Protein AF-A0A2I0CYZ3-F1 (afdb_monomer)

pLDDT: mean 78.9, std 20.39, range [32.44, 97.75]

Foldseek 3Di:
DPDPDLVVLQLVLVLVLVVLLQVQQVVVVHGLLVCLVVVNDPLVSLVVSLVVSCVVPVVNSVSNCVVQVDSVSVVVLSSQPAVRPVVSHPDDRDPPPPPVPDDPVVPDVVPPDDDDDDD

Sequence (119 aa):
MAEADPEALADVAYGIFEHLLNRGLQEKGKYLYALVESGTDFTEDLGEIFSKFQEEYPQLAEAMLARFSDVGTIFRMLCEGEGVIPTKTTQMYWIVLDAPGSAPEAIEDENAGKWLIFQ

Secondary structure (DSSP, 8-state):
-PPPPHHHHHHHHHHHHHHHHHHHHHHTT--HHHHHHTT---HHHHHHHHHHHHHH-HHHHHH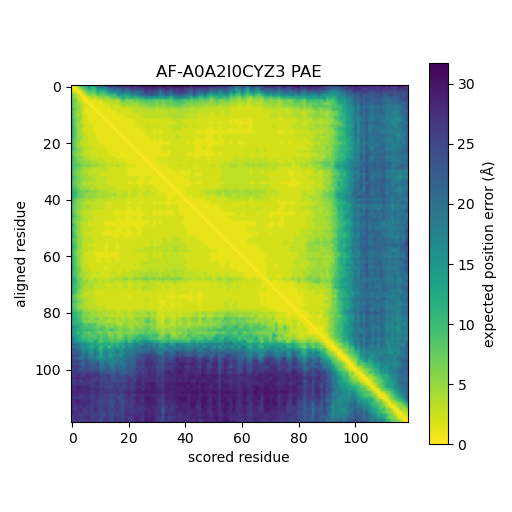HHHHHSSHHHHHHHHHHTTTTSTTT-----------TT--GGG--TT---------

Solvent-accessible surface area (backbone atoms only — not comparable to full-atom values): 7340 Å² total; per-residue (Å²): 130,85,78,73,56,65,66,63,47,20,50,53,28,47,53,53,47,51,52,50,45,49,49,60,32,45,79,70,79,38,50,67,58,60,32,42,76,69,69,52,90,51,64,68,61,52,52,54,49,49,52,50,44,36,73,78,36,48,72,36,42,51,33,34,35,72,74,51,69,42,71,67,49,53,52,51,43,40,60,70,17,35,87,63,36,81,95,50,39,86,71,88,71,85,76,80,75,81,60,94,82,67,61,83,83,73,71,46,88,88,66,78,63,89,78,89,84,88,133

Radius of gyration: 15.65 Å; Cα contacts (8 Å, |Δi|>4): 80; chains: 1; bounding box: 38×37×36 Å

Structure (mmCIF, N/CA/C/O backbone):
data_AF-A0A2I0CYZ3-F1
#
_entry.id   AF-A0A2I0CYZ3-F1
#
loop_
_atom_site.group_PDB
_atom_site.id
_atom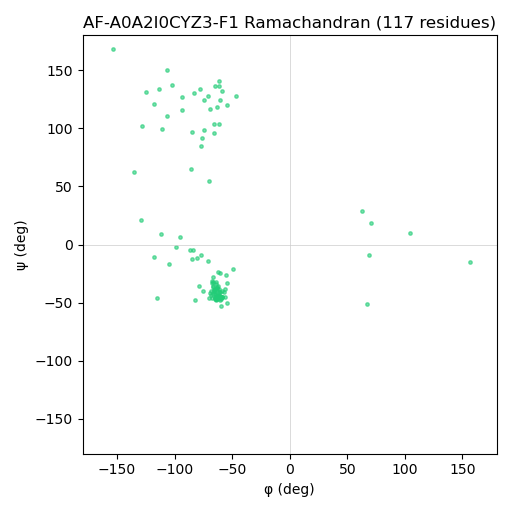_site.type_symbol
_atom_site.label_atom_id
_atom_site.label_alt_id
_atom_site.label_comp_id
_atom_site.label_asym_id
_atom_site.label_entity_id
_atom_site.label_seq_id
_atom_site.pdbx_PDB_ins_code
_atom_site.Cartn_x
_atom_site.Cartn_y
_atom_site.Cartn_z
_atom_site.occupancy
_atom_site.B_iso_or_equiv
_atom_site.auth_seq_id
_atom_site.auth_comp_id
_atom_site.auth_asym_id
_atom_site.auth_atom_id
_atom_site.pdbx_PDB_model_num
ATOM 1 N N . MET A 1 1 ? 24.549 -7.312 -18.491 1.00 43.06 1 MET A N 1
ATOM 2 C CA . MET A 1 1 ? 23.662 -6.994 -17.356 1.00 43.06 1 MET A CA 1
ATOM 3 C C . MET A 1 1 ? 22.469 -7.908 -17.508 1.00 43.06 1 MET A C 1
ATOM 5 O O . MET A 1 1 ? 21.864 -7.858 -18.568 1.00 43.06 1 MET A O 1
ATOM 9 N N . ALA A 1 2 ? 22.227 -8.813 -16.561 1.00 51.56 2 ALA A N 1
ATOM 10 C CA . ALA A 1 2 ? 20.976 -9.562 -16.564 1.00 51.56 2 ALA A CA 1
ATOM 11 C C . ALA A 1 2 ? 19.876 -8.554 -16.223 1.00 51.56 2 ALA A C 1
ATOM 13 O O . ALA A 1 2 ? 19.949 -7.906 -15.180 1.00 51.56 2 ALA A O 1
ATOM 14 N N . GLU A 1 3 ? 18.962 -8.330 -17.159 1.00 64.12 3 GLU A N 1
ATOM 15 C CA . GLU A 1 3 ? 17.758 -7.542 -16.921 1.00 64.12 3 GLU A CA 1
ATOM 16 C C . GLU A 1 3 ? 16.983 -8.266 -15.815 1.00 64.12 3 GLU A C 1
ATOM 18 O O . GLU A 1 3 ? 16.784 -9.480 -15.902 1.00 64.12 3 GLU A O 1
ATOM 23 N N . ALA A 1 4 ? 16.672 -7.567 -14.722 1.00 65.50 4 ALA A N 1
ATOM 24 C CA . ALA A 1 4 ? 15.867 -8.158 -13.663 1.00 65.50 4 ALA A CA 1
ATOM 25 C C . ALA A 1 4 ? 14.502 -8.524 -14.255 1.00 65.50 4 ALA A C 1
ATOM 27 O O . ALA A 1 4 ? 13.944 -7.738 -15.021 1.00 65.50 4 ALA A O 1
ATOM 28 N N . ASP A 1 5 ? 13.992 -9.708 -13.918 1.00 80.44 5 ASP A N 1
ATOM 29 C CA . ASP A 1 5 ? 12.646 -10.113 -14.312 1.00 80.44 5 ASP A CA 1
ATOM 30 C C . ASP A 1 5 ? 11.647 -9.038 -13.837 1.00 80.44 5 ASP A C 1
ATOM 32 O O . ASP A 1 5 ? 11.601 -8.759 -12.633 1.00 80.44 5 ASP A O 1
ATOM 36 N N . PRO A 1 6 ? 10.892 -8.396 -14.749 1.00 77.81 6 PRO A N 1
ATOM 37 C CA . PRO A 1 6 ? 9.945 -7.346 -14.395 1.00 77.81 6 PRO A CA 1
ATOM 38 C C . PRO A 1 6 ? 8.931 -7.771 -13.329 1.00 77.81 6 PRO A C 1
ATOM 40 O O . PRO A 1 6 ? 8.541 -6.944 -12.504 1.00 77.81 6 PRO A O 1
ATOM 43 N N . GLU A 1 7 ? 8.529 -9.048 -13.305 1.00 78.38 7 GLU A N 1
ATOM 44 C CA . GLU A 1 7 ? 7.617 -9.562 -12.277 1.00 78.38 7 GLU A CA 1
ATOM 45 C C . GLU A 1 7 ? 8.301 -9.636 -10.909 1.00 78.38 7 GLU A C 1
ATOM 47 O O . GLU A 1 7 ? 7.762 -9.124 -9.926 1.00 78.38 7 GLU A O 1
ATOM 52 N N . ALA A 1 8 ? 9.526 -10.167 -10.854 1.00 83.00 8 ALA A N 1
ATOM 53 C CA . ALA A 1 8 ? 10.309 -10.228 -9.621 1.00 83.00 8 ALA A CA 1
ATOM 54 C C . ALA A 1 8 ? 10.645 -8.827 -9.079 1.00 83.00 8 ALA A C 1
ATOM 56 O O . ALA A 1 8 ? 10.646 -8.605 -7.867 1.00 83.00 8 ALA A O 1
ATOM 57 N N . LEU A 1 9 ? 10.903 -7.860 -9.966 1.00 86.19 9 LEU A N 1
ATOM 58 C CA . LEU A 1 9 ? 11.136 -6.471 -9.577 1.00 86.19 9 LEU A CA 1
ATOM 59 C C . LEU A 1 9 ? 9.877 -5.838 -8.971 1.00 86.19 9 LEU A C 1
ATOM 61 O O . LEU A 1 9 ? 9.979 -5.131 -7.969 1.00 86.19 9 LEU A O 1
ATOM 65 N N . ALA A 1 10 ? 8.701 -6.110 -9.543 1.00 86.38 10 ALA A N 1
ATOM 66 C CA . ALA A 1 10 ? 7.428 -5.624 -9.020 1.00 86.38 10 ALA A CA 1
ATOM 67 C C . ALA A 1 10 ? 7.081 -6.242 -7.653 1.00 86.38 10 ALA A C 1
ATOM 69 O O . ALA A 1 10 ? 6.562 -5.535 -6.791 1.00 86.38 10 ALA A O 1
ATOM 70 N N . ASP A 1 11 ? 7.407 -7.519 -7.427 1.00 84.81 11 ASP A N 1
ATOM 71 C CA . ASP A 1 11 ? 7.205 -8.177 -6.130 1.00 84.81 11 ASP A CA 1
ATOM 72 C C . ASP A 1 11 ? 8.082 -7.552 -5.034 1.00 84.81 11 ASP A C 1
ATOM 74 O O . ASP A 1 11 ? 7.599 -7.225 -3.947 1.00 84.81 11 ASP A O 1
ATOM 78 N N . VAL A 1 12 ? 9.366 -7.318 -5.332 1.00 86.31 12 VAL A N 1
ATOM 79 C CA . VAL A 1 12 ? 10.287 -6.624 -4.415 1.00 86.31 12 VAL A CA 1
ATOM 80 C C . VAL A 1 12 ? 9.823 -5.190 -4.161 1.00 86.31 12 VAL A C 1
ATOM 82 O O . VAL A 1 12 ? 9.818 -4.734 -3.016 1.00 86.31 12 VAL A O 1
ATOM 85 N N . ALA A 1 13 ? 9.404 -4.482 -5.212 1.00 90.25 13 ALA A N 1
ATOM 86 C CA . ALA A 1 13 ? 8.901 -3.121 -5.105 1.00 90.25 13 ALA A CA 1
ATOM 87 C C . ALA A 1 13 ? 7.666 -3.039 -4.198 1.00 90.25 13 ALA A C 1
ATOM 89 O O . ALA A 1 13 ? 7.624 -2.181 -3.316 1.00 90.25 13 ALA A O 1
ATOM 90 N N . TYR A 1 14 ? 6.709 -3.960 -4.358 1.00 90.06 14 TYR A N 1
ATOM 91 C CA . TYR A 1 14 ? 5.522 -4.018 -3.509 1.00 90.06 14 TYR A CA 1
ATOM 92 C C . TYR A 1 14 ? 5.886 -4.279 -2.044 1.00 90.06 14 TYR A C 1
ATOM 94 O O . TYR A 1 14 ? 5.397 -3.567 -1.172 1.00 90.06 14 TYR A O 1
ATOM 102 N N . GLY A 1 15 ? 6.787 -5.226 -1.760 1.00 87.31 15 GLY A N 1
ATOM 103 C CA . GLY A 1 15 ? 7.222 -5.506 -0.387 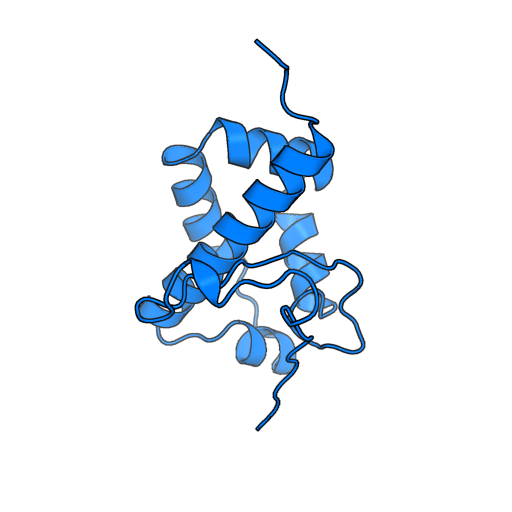1.00 87.31 15 GLY A CA 1
ATOM 104 C C . GLY A 1 15 ? 7.895 -4.305 0.294 1.00 87.31 15 GLY A C 1
ATOM 105 O O . GLY A 1 15 ? 7.614 -4.004 1.457 1.00 87.31 15 GLY A O 1
ATOM 106 N N . ILE A 1 16 ? 8.743 -3.568 -0.433 1.00 89.56 16 ILE A N 1
ATOM 107 C CA . ILE A 1 16 ? 9.361 -2.328 0.072 1.00 89.56 16 ILE A CA 1
ATOM 108 C C . ILE A 1 16 ? 8.292 -1.260 0.318 1.00 89.56 16 ILE A C 1
ATOM 110 O O . ILE A 1 16 ? 8.277 -0.627 1.377 1.00 89.56 16 ILE A O 1
ATOM 114 N N . PHE A 1 17 ? 7.383 -1.068 -0.637 1.00 93.81 17 PHE A N 1
ATOM 115 C CA . PHE A 1 17 ? 6.300 -0.104 -0.508 1.00 93.81 17 PHE A CA 1
ATOM 116 C C . PHE A 1 17 ? 5.383 -0.420 0.680 1.00 93.81 17 PHE A C 1
ATOM 118 O O . PHE A 1 17 ? 5.058 0.478 1.450 1.00 93.81 17 PHE A O 1
ATOM 125 N N . GLU A 1 18 ? 5.003 -1.681 0.882 1.00 90.94 18 GLU A N 1
ATOM 126 C CA . GLU A 1 18 ? 4.159 -2.109 1.999 1.00 90.94 18 GLU A CA 1
ATOM 127 C C . GLU A 1 18 ? 4.822 -1.824 3.355 1.00 90.94 18 GLU A C 1
ATOM 129 O O . GLU A 1 18 ? 4.161 -1.375 4.301 1.00 90.94 18 GLU A O 1
ATOM 134 N N . HIS A 1 19 ? 6.141 -2.015 3.451 1.00 89.06 19 HIS A N 1
ATOM 135 C CA . HIS A 1 19 ? 6.902 -1.636 4.637 1.00 89.06 19 HIS A CA 1
ATOM 136 C C . HIS A 1 19 ? 6.843 -0.120 4.893 1.00 89.06 19 HIS A C 1
ATOM 138 O O . HIS A 1 19 ? 6.553 0.311 6.014 1.00 89.06 19 HIS A O 1
ATOM 144 N N . LEU A 1 20 ? 7.062 0.697 3.856 1.00 93.06 20 LEU A N 1
ATOM 145 C CA . LEU A 1 20 ? 6.980 2.160 3.946 1.00 93.06 20 LEU A CA 1
ATOM 146 C C . LEU A 1 20 ? 5.563 2.644 4.270 1.00 93.06 20 LEU A C 1
ATOM 148 O O . LEU A 1 20 ? 5.406 3.566 5.067 1.00 93.06 20 LEU A O 1
ATOM 152 N N . LEU A 1 21 ? 4.535 2.002 3.715 1.00 94.88 21 LEU A N 1
ATOM 153 C CA . LEU A 1 21 ? 3.131 2.276 4.006 1.00 94.88 21 LEU A CA 1
ATOM 154 C C . LEU A 1 21 ? 2.826 2.057 5.485 1.00 94.88 21 LEU A C 1
ATOM 156 O O . LEU A 1 21 ? 2.319 2.957 6.154 1.00 94.88 21 LEU A O 1
ATOM 160 N N . ASN A 1 22 ? 3.177 0.885 6.015 1.00 90.69 22 ASN A N 1
ATOM 161 C CA . ASN A 1 22 ? 2.957 0.577 7.424 1.00 90.69 22 ASN A CA 1
ATOM 162 C C . ASN A 1 22 ? 3.699 1.555 8.336 1.00 90.69 22 ASN A C 1
ATOM 164 O O . ASN A 1 22 ? 3.111 2.078 9.282 1.00 90.69 22 ASN A O 1
ATOM 168 N N . ARG A 1 23 ? 4.964 1.855 8.030 1.00 92.44 23 ARG A N 1
ATOM 169 C CA . ARG A 1 23 ? 5.752 2.814 8.805 1.00 92.44 23 ARG A CA 1
ATOM 170 C C . ARG A 1 23 ? 5.170 4.230 8.739 1.00 92.44 23 ARG A C 1
ATOM 172 O O . ARG A 1 23 ? 4.993 4.858 9.779 1.00 92.44 23 ARG A O 1
ATOM 179 N N . GLY A 1 24 ? 4.828 4.717 7.548 1.00 94.88 24 GLY A N 1
ATOM 180 C CA . GLY A 1 24 ? 4.270 6.056 7.351 1.00 94.88 24 GLY A CA 1
ATOM 181 C C . GLY A 1 24 ? 2.904 6.239 8.018 1.00 94.88 24 GLY A C 1
ATOM 182 O O . GLY A 1 24 ? 2.614 7.307 8.555 1.00 94.88 24 GLY A O 1
ATOM 183 N N . LEU A 1 25 ? 2.077 5.189 8.057 1.00 93.75 25 LEU A N 1
ATOM 184 C CA . LEU A 1 25 ? 0.829 5.188 8.825 1.00 93.75 25 LEU A CA 1
ATOM 185 C C . LEU A 1 25 ? 1.096 5.208 10.337 1.00 93.75 25 LEU A C 1
ATOM 187 O O . LEU A 1 25 ? 0.471 5.995 11.051 1.00 93.75 25 LEU A O 1
ATOM 191 N N . GLN A 1 26 ? 2.049 4.408 10.824 1.00 94.00 26 GLN A N 1
ATOM 192 C CA . GLN A 1 26 ? 2.406 4.357 12.247 1.00 94.00 26 GLN A CA 1
ATOM 193 C C . GLN A 1 26 ? 2.958 5.691 12.761 1.00 94.00 26 GLN A C 1
ATOM 195 O O . GLN A 1 26 ? 2.600 6.113 13.860 1.00 94.00 26 GLN A O 1
ATOM 200 N N . GLU A 1 27 ? 3.756 6.400 11.960 1.00 93.94 27 GLU A N 1
ATOM 201 C CA . GLU A 1 27 ? 4.239 7.754 12.279 1.00 93.94 27 GLU A CA 1
ATOM 202 C C . GLU A 1 27 ? 3.082 8.759 12.460 1.00 93.94 27 GLU A C 1
ATOM 204 O O . GLU A 1 27 ? 3.210 9.736 13.198 1.00 93.94 27 GLU A O 1
ATOM 209 N N . LYS A 1 28 ? 1.918 8.480 11.857 1.00 94.62 28 LYS A N 1
ATOM 210 C CA . LYS A 1 28 ? 0.663 9.234 12.012 1.00 94.62 28 LYS A CA 1
ATOM 211 C C . LYS A 1 28 ? -0.285 8.638 13.065 1.00 94.62 28 LYS A C 1
ATOM 213 O O . LYS A 1 28 ? -1.423 9.089 13.186 1.00 94.62 28 LYS A O 1
ATOM 218 N N . GLY A 1 29 ? 0.148 7.620 13.812 1.00 94.06 29 GLY A N 1
ATOM 219 C CA . GLY A 1 29 ? -0.663 6.918 14.812 1.00 94.06 29 GLY A CA 1
ATOM 220 C C . GLY A 1 29 ? -1.771 6.035 14.226 1.00 94.06 29 GLY A C 1
ATOM 221 O O . GLY A 1 29 ? -2.724 5.705 14.930 1.00 94.06 29 GLY A O 1
ATOM 222 N N . LYS A 1 30 ? -1.672 5.673 12.943 1.00 94.12 30 LYS A N 1
ATOM 223 C CA . LYS A 1 30 ? -2.626 4.826 12.220 1.00 94.12 30 LYS A CA 1
ATOM 224 C C . LYS A 1 30 ? -2.022 3.440 11.986 1.00 94.12 30 LYS A C 1
ATOM 226 O O . LYS A 1 30 ? -0.815 3.298 11.820 1.00 94.12 30 LYS A O 1
ATOM 231 N N . TYR A 1 31 ? -2.869 2.418 11.916 1.00 91.62 31 TYR A N 1
ATOM 232 C CA . TYR A 1 31 ? -2.458 1.053 11.584 1.00 91.62 31 TYR A CA 1
ATOM 233 C C . TYR A 1 31 ? -3.276 0.553 10.400 1.00 91.62 31 TYR A C 1
ATOM 235 O O . TYR A 1 31 ? -4.501 0.666 10.422 1.00 91.62 31 TYR A O 1
ATOM 243 N N . LEU A 1 32 ? -2.610 -0.009 9.388 1.00 90.75 32 LEU A N 1
ATOM 244 C CA . LEU A 1 32 ? -3.260 -0.446 8.150 1.00 90.75 32 LEU A CA 1
ATOM 245 C C . LEU A 1 32 ? -4.392 -1.449 8.413 1.00 90.75 32 LEU A C 1
ATOM 247 O O . LEU A 1 32 ? -5.493 -1.264 7.902 1.00 90.75 32 LEU A O 1
ATOM 251 N N . TYR A 1 33 ? -4.161 -2.449 9.274 1.00 88.75 33 TYR A N 1
ATOM 252 C CA . TYR A 1 33 ? -5.192 -3.434 9.620 1.00 88.75 33 TYR A CA 1
ATOM 253 C C . TYR A 1 33 ? -6.437 -2.781 10.230 1.00 88.75 33 TYR A C 1
ATOM 255 O O . TYR A 1 33 ? -7.549 -3.065 9.798 1.00 88.75 33 TYR A O 1
ATOM 263 N N . ALA A 1 34 ? -6.252 -1.845 11.165 1.00 90.31 34 ALA A N 1
ATOM 264 C CA . ALA A 1 34 ? -7.355 -1.180 11.844 1.00 90.31 34 ALA A CA 1
ATOM 265 C C . ALA A 1 34 ? -8.169 -0.319 10.870 1.00 90.31 34 ALA A C 1
ATOM 267 O O . ALA A 1 34 ? -9.393 -0.302 10.950 1.00 90.31 34 ALA A O 1
ATOM 268 N N . LEU A 1 35 ? -7.496 0.361 9.933 1.00 94.06 35 LEU A N 1
ATOM 269 C CA . LEU A 1 35 ? -8.144 1.158 8.890 1.00 94.06 35 LEU A CA 1
ATOM 270 C C . LEU A 1 35 ? -8.991 0.286 7.954 1.00 94.06 35 LEU A C 1
ATOM 272 O O . LEU A 1 35 ? -10.125 0.648 7.644 1.00 94.06 35 LEU A O 1
ATOM 276 N N . VAL A 1 36 ? -8.460 -0.867 7.537 1.00 92.81 36 VAL A N 1
ATOM 277 C CA . VAL A 1 36 ? -9.169 -1.819 6.669 1.00 92.81 36 VAL A CA 1
ATOM 278 C C . VAL A 1 36 ? -10.357 -2.450 7.397 1.00 92.81 36 VAL A C 1
ATOM 280 O O . VAL A 1 36 ? -11.458 -2.475 6.853 1.00 92.81 36 VAL A O 1
ATOM 283 N N . GLU A 1 37 ? -10.177 -2.907 8.638 1.00 90.69 37 GLU A N 1
ATOM 284 C CA . GLU A 1 37 ? -11.249 -3.519 9.432 1.00 90.69 37 GLU A CA 1
ATOM 285 C C . GLU A 1 37 ? -12.391 -2.547 9.741 1.00 90.69 37 GLU A C 1
ATOM 287 O O . GLU A 1 37 ? -13.559 -2.938 9.720 1.00 90.69 37 GLU A O 1
ATOM 292 N N . SER A 1 38 ? -12.078 -1.274 10.000 1.00 92.88 38 SER A N 1
ATOM 293 C CA . SER A 1 38 ? -13.090 -0.251 10.264 1.00 92.88 38 SER A CA 1
ATOM 294 C C . SER A 1 38 ? -13.688 0.367 8.996 1.00 92.88 38 SER A C 1
ATOM 296 O O . SER A 1 38 ? -14.589 1.198 9.106 1.00 92.88 38 SER A O 1
ATOM 298 N N . GLY A 1 39 ? -13.188 0.009 7.806 1.00 93.12 39 GLY A N 1
ATOM 299 C CA . GLY A 1 39 ? -13.592 0.617 6.536 1.00 93.12 39 GLY A CA 1
ATOM 300 C C . GLY A 1 39 ? -13.275 2.114 6.446 1.00 93.12 39 GLY A C 1
ATOM 301 O O . GLY A 1 39 ? -14.004 2.860 5.794 1.00 93.12 39 GLY A O 1
ATOM 302 N N . THR A 1 40 ? -12.229 2.571 7.139 1.00 95.06 40 THR A N 1
ATOM 303 C CA . THR A 1 40 ? -11.812 3.978 7.140 1.00 95.06 40 THR A CA 1
ATOM 304 C C . THR A 1 40 ? -11.046 4.292 5.864 1.00 95.06 40 THR A C 1
ATOM 306 O O . THR A 1 40 ? -10.135 3.560 5.491 1.00 95.06 40 THR A O 1
ATOM 309 N N . ASP A 1 41 ? -11.379 5.408 5.220 1.00 95.69 41 ASP A N 1
ATOM 310 C CA . ASP A 1 41 ? -10.636 5.893 4.059 1.00 95.69 41 ASP A CA 1
ATOM 311 C C . ASP A 1 41 ? -9.252 6.424 4.474 1.00 95.69 41 ASP A C 1
ATOM 313 O O . ASP A 1 41 ? -9.130 7.263 5.369 1.00 95.69 41 ASP A O 1
ATOM 317 N N . PHE A 1 42 ? -8.212 5.924 3.811 1.00 96.31 42 PHE A N 1
ATOM 318 C CA . PHE A 1 42 ? -6.817 6.339 3.975 1.00 96.31 42 PHE A CA 1
ATOM 319 C C . PHE A 1 42 ? -6.150 6.657 2.628 1.00 96.31 42 PHE A C 1
ATOM 321 O O . PHE A 1 42 ? -4.924 6.655 2.522 1.00 96.31 42 PHE A O 1
ATOM 328 N N . THR A 1 43 ? -6.945 6.949 1.592 1.00 96.75 43 THR A N 1
ATOM 329 C CA . THR A 1 43 ? -6.457 7.249 0.236 1.00 96.75 43 THR A CA 1
A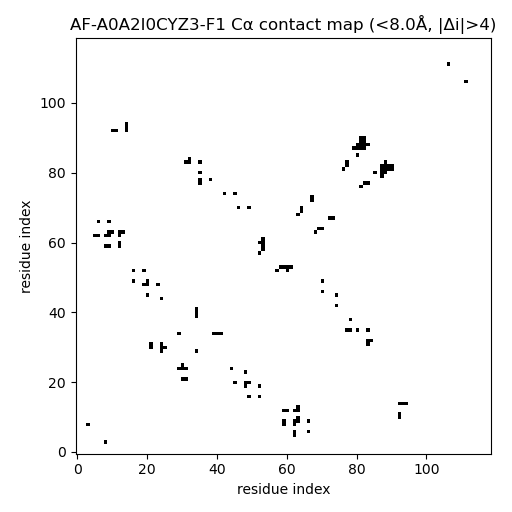TOM 330 C C . THR A 1 43 ? -5.459 8.411 0.225 1.00 96.75 43 THR A C 1
ATOM 332 O O . THR A 1 43 ? -4.462 8.359 -0.492 1.00 96.75 43 THR A O 1
ATOM 335 N N . GLU A 1 44 ? -5.683 9.442 1.048 1.00 97.00 44 GLU A N 1
ATOM 336 C CA . GLU A 1 44 ? -4.762 10.579 1.175 1.00 97.00 44 GLU A CA 1
ATOM 337 C C . GLU A 1 44 ? -3.400 10.150 1.742 1.00 97.00 44 GLU A C 1
ATOM 339 O O . GLU A 1 44 ? -2.362 10.488 1.174 1.00 97.00 44 GLU A O 1
ATOM 344 N N . ASP A 1 45 ? -3.389 9.348 2.813 1.00 97.25 45 ASP A N 1
ATOM 345 C CA . ASP A 1 45 ? -2.143 8.846 3.400 1.00 97.25 45 ASP A CA 1
ATOM 346 C C . ASP A 1 45 ? -1.402 7.918 2.432 1.00 97.25 45 ASP A C 1
ATOM 348 O O . ASP A 1 45 ? -0.184 8.029 2.288 1.00 97.25 45 ASP A O 1
ATOM 352 N N . LEU A 1 46 ? -2.135 7.031 1.750 1.00 97.12 46 LEU A N 1
ATOM 353 C CA . LEU A 1 46 ? -1.584 6.134 0.738 1.00 97.12 46 LEU A CA 1
ATOM 354 C C . LEU A 1 46 ? -0.940 6.927 -0.404 1.00 97.12 46 LEU A C 1
ATOM 356 O O . LEU A 1 46 ? 0.180 6.623 -0.802 1.00 97.12 46 LEU A O 1
ATOM 360 N N . GLY A 1 47 ? -1.628 7.954 -0.910 1.00 97.25 47 GLY A N 1
ATOM 361 C CA . GLY A 1 47 ? -1.134 8.805 -1.990 1.00 97.25 47 GLY A CA 1
ATOM 362 C C . GLY A 1 47 ? 0.106 9.607 -1.595 1.00 97.25 47 GLY A C 1
ATOM 363 O O . GLY A 1 47 ? 1.046 9.705 -2.385 1.00 97.25 47 GLY A O 1
ATOM 364 N N . GLU A 1 48 ? 0.156 10.126 -0.365 1.00 97.75 48 GLU A N 1
ATOM 365 C CA . GLU A 1 48 ? 1.337 10.824 0.157 1.00 97.75 48 GLU A CA 1
ATOM 366 C C . GLU A 1 48 ? 2.543 9.879 0.258 1.00 97.75 48 GLU A C 1
ATOM 368 O O . GLU A 1 48 ? 3.641 10.214 -0.189 1.00 97.75 48 GLU A O 1
ATOM 373 N N . ILE A 1 49 ? 2.344 8.685 0.821 1.00 97.56 49 ILE A N 1
ATOM 374 C CA . ILE A 1 49 ? 3.423 7.707 1.000 1.00 97.56 49 ILE A CA 1
ATOM 375 C C . ILE A 1 49 ? 3.888 7.161 -0.353 1.00 97.56 49 ILE A C 1
ATOM 377 O O . ILE A 1 49 ? 5.090 7.029 -0.574 1.00 97.56 49 ILE A O 1
ATOM 381 N N . PHE A 1 50 ? 2.968 6.904 -1.287 1.00 97.25 50 PHE A N 1
ATOM 382 C CA . PHE A 1 50 ? 3.328 6.464 -2.634 1.00 97.25 50 PHE A CA 1
ATOM 383 C C . PHE A 1 50 ? 4.091 7.544 -3.407 1.00 97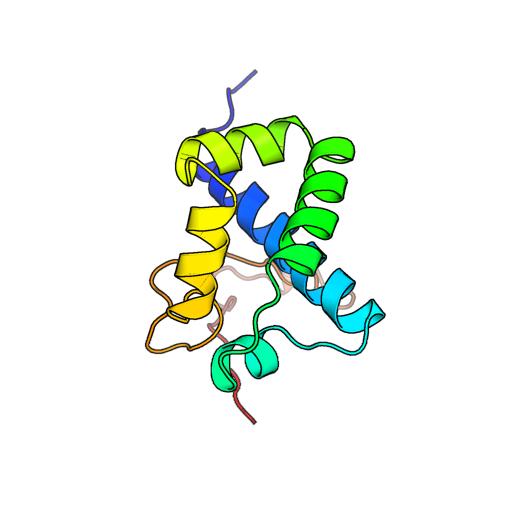.25 50 PHE A C 1
ATOM 385 O O . PHE A 1 50 ? 5.070 7.231 -4.076 1.00 97.25 50 PHE A O 1
ATOM 392 N N . SER A 1 51 ? 3.710 8.818 -3.271 1.00 97.31 51 SER A N 1
ATOM 393 C CA . SER A 1 51 ? 4.457 9.929 -3.879 1.00 97.31 51 SER A CA 1
ATOM 394 C C . SER A 1 51 ? 5.906 9.968 -3.382 1.00 97.31 51 SER A C 1
ATOM 396 O O . SER A 1 51 ? 6.830 10.051 -4.186 1.00 97.31 51 SER A O 1
ATOM 398 N N . LYS A 1 52 ? 6.119 9.809 -2.068 1.00 96.69 52 LYS A N 1
ATOM 399 C CA . LYS A 1 52 ? 7.467 9.711 -1.482 1.00 96.69 52 LYS A CA 1
ATOM 400 C C . LYS A 1 52 ? 8.232 8.492 -2.001 1.00 96.69 52 LYS A C 1
ATOM 402 O O . LYS A 1 52 ? 9.386 8.612 -2.394 1.00 96.69 52 LYS A O 1
ATOM 407 N N . PHE A 1 53 ? 7.577 7.333 -2.069 1.00 96.44 53 PHE A N 1
ATOM 408 C CA . PHE A 1 53 ? 8.170 6.120 -2.633 1.00 96.44 53 PHE A CA 1
ATOM 409 C C . PHE A 1 53 ? 8.597 6.309 -4.095 1.00 96.44 53 PHE A C 1
ATOM 411 O O . PHE A 1 53 ? 9.671 5.861 -4.484 1.00 96.44 53 PHE A O 1
ATOM 418 N N . GLN A 1 54 ? 7.796 7.012 -4.896 1.00 96.81 54 GLN A N 1
ATOM 419 C CA . GLN A 1 54 ? 8.119 7.321 -6.286 1.00 96.81 54 GLN A CA 1
ATOM 420 C C . GLN A 1 54 ? 9.319 8.270 -6.419 1.00 96.81 54 GLN A C 1
ATOM 422 O O . GLN A 1 54 ? 10.117 8.111 -7.343 1.00 96.81 54 GLN A O 1
ATOM 427 N N . GLU A 1 55 ? 9.471 9.232 -5.508 1.00 96.62 55 GLU A N 1
ATOM 428 C CA . GLU A 1 55 ? 10.635 10.125 -5.465 1.00 96.62 55 GLU A CA 1
ATOM 429 C C . GLU A 1 55 ? 11.919 9.386 -5.057 1.00 96.62 55 GLU A C 1
ATOM 431 O O . GLU A 1 55 ? 12.975 9.601 -5.655 1.00 96.62 55 GLU A O 1
ATOM 436 N N . GLU A 1 56 ? 11.835 8.499 -4.064 1.00 95.56 56 GLU A N 1
ATOM 437 C CA . GLU A 1 56 ? 12.986 7.762 -3.527 1.00 95.56 56 GLU A CA 1
ATOM 438 C C . GLU A 1 56 ? 13.400 6.572 -4.411 1.00 95.56 56 GLU A C 1
ATOM 440 O O . GLU A 1 56 ? 14.591 6.286 -4.562 1.00 95.56 56 GLU A O 1
ATOM 445 N N . TYR A 1 57 ? 12.427 5.894 -5.026 1.00 94.69 57 TYR A N 1
ATOM 446 C CA . TYR A 1 57 ? 12.611 4.647 -5.771 1.00 94.69 57 TYR A CA 1
ATOM 447 C C . TYR A 1 57 ? 11.852 4.647 -7.114 1.00 94.69 57 TYR A C 1
ATOM 449 O O . TYR A 1 57 ? 10.993 3.790 -7.344 1.00 94.69 57 TYR A O 1
ATOM 457 N N . PRO A 1 58 ? 12.181 5.548 -8.060 1.00 94.50 58 PRO A N 1
ATOM 458 C CA . PRO A 1 58 ? 11.399 5.737 -9.286 1.00 94.50 58 PRO A CA 1
ATOM 459 C C . PRO A 1 58 ? 11.247 4.461 -10.127 1.00 94.50 58 PRO A C 1
ATOM 461 O O . PRO A 1 58 ? 10.152 4.160 -10.588 1.00 94.50 58 PRO A O 1
ATOM 464 N N . GLN A 1 59 ? 12.305 3.653 -10.263 1.00 91.88 59 GLN A N 1
ATOM 465 C CA . GLN A 1 59 ? 12.258 2.397 -11.032 1.00 91.88 59 GLN A CA 1
ATOM 466 C C . GLN A 1 59 ? 11.361 1.331 -10.380 1.00 91.88 59 GLN A C 1
ATOM 468 O O . GLN A 1 59 ? 10.728 0.540 -11.075 1.00 91.88 59 GLN A O 1
ATOM 473 N N . LEU A 1 60 ? 11.289 1.309 -9.044 1.00 93.12 60 LEU A N 1
ATOM 474 C CA . LEU A 1 60 ? 10.421 0.383 -8.314 1.00 93.12 60 LEU A CA 1
ATOM 475 C C . LEU A 1 60 ? 8.960 0.831 -8.397 1.00 93.12 60 LEU A C 1
ATOM 477 O O . LEU A 1 60 ? 8.073 0.006 -8.606 1.00 93.12 60 LEU A O 1
ATOM 481 N N . ALA A 1 61 ? 8.713 2.138 -8.308 1.00 94.25 61 ALA A N 1
ATOM 482 C CA . ALA A 1 61 ? 7.388 2.706 -8.517 1.00 94.25 61 ALA A CA 1
ATOM 483 C C . ALA A 1 61 ? 6.878 2.453 -9.944 1.00 94.25 61 ALA A C 1
ATOM 485 O O . ALA A 1 61 ? 5.729 2.053 -10.114 1.00 94.25 61 ALA A O 1
ATOM 486 N N . GLU A 1 62 ? 7.730 2.601 -10.963 1.00 94.06 62 GLU A N 1
ATOM 487 C CA . GLU A 1 62 ? 7.396 2.247 -12.348 1.00 94.06 62 GLU A CA 1
ATOM 488 C C . GLU A 1 62 ? 7.043 0.761 -12.493 1.00 94.06 62 GLU A C 1
ATOM 490 O O . GLU A 1 62 ? 6.016 0.437 -13.089 1.00 94.06 62 GLU A O 1
ATOM 495 N N . ALA A 1 63 ? 7.834 -0.141 -11.900 1.00 92.25 63 ALA A N 1
ATOM 496 C CA . ALA A 1 63 ? 7.546 -1.576 -11.909 1.00 92.25 63 ALA A CA 1
ATOM 497 C C . ALA A 1 63 ? 6.206 -1.906 -11.225 1.00 92.25 63 ALA A C 1
ATOM 499 O O . ALA A 1 63 ? 5.420 -2.704 -11.740 1.00 92.25 63 ALA A O 1
ATOM 500 N N . MET A 1 64 ? 5.894 -1.250 -10.101 1.00 93.12 64 MET A N 1
ATOM 501 C CA . MET A 1 64 ? 4.595 -1.400 -9.440 1.00 93.12 64 MET A CA 1
ATOM 502 C C . MET A 1 64 ? 3.444 -0.885 -10.299 1.00 93.12 64 MET A C 1
ATOM 504 O O . MET A 1 64 ? 2.430 -1.567 -10.421 1.00 93.12 64 MET A O 1
ATOM 508 N N . LEU A 1 65 ? 3.578 0.292 -10.909 1.00 93.69 65 LEU A N 1
ATOM 509 C CA . LEU A 1 65 ? 2.527 0.855 -11.759 1.00 93.69 65 LEU A CA 1
ATOM 510 C C . LEU A 1 65 ? 2.325 0.031 -13.033 1.00 93.69 65 LEU A C 1
ATOM 512 O O . LEU A 1 65 ? 1.194 -0.102 -13.490 1.00 93.69 65 LEU A O 1
ATOM 516 N N . ALA A 1 66 ? 3.372 -0.596 -13.568 1.00 92.62 66 ALA A N 1
ATOM 517 C CA . ALA A 1 66 ? 3.235 -1.541 -14.672 1.00 92.62 66 ALA A CA 1
ATOM 518 C C . ALA A 1 66 ? 2.378 -2.765 -14.291 1.00 92.62 66 ALA A C 1
ATOM 520 O O . ALA A 1 66 ? 1.607 -3.248 -15.119 1.00 92.62 66 ALA A O 1
ATOM 521 N N . ARG A 1 67 ? 2.470 -3.241 -13.039 1.00 89.62 67 ARG A N 1
ATOM 522 C CA . ARG A 1 67 ? 1.690 -4.385 -12.532 1.00 89.62 67 ARG A CA 1
ATOM 523 C C . ARG A 1 67 ? 0.275 -4.007 -12.094 1.00 89.62 67 ARG A C 1
ATOM 525 O O . ARG A 1 67 ? -0.684 -4.687 -12.447 1.00 89.62 67 ARG A O 1
ATOM 532 N N . PHE A 1 68 ? 0.140 -2.946 -11.306 1.00 89.94 68 PHE A N 1
ATOM 533 C CA . PHE A 1 68 ? -1.115 -2.570 -10.647 1.00 89.94 68 PHE A CA 1
ATOM 534 C C . PHE A 1 68 ? -1.888 -1.479 -11.389 1.00 89.94 68 PHE A C 1
ATOM 536 O O . PHE A 1 68 ? -2.999 -1.152 -10.990 1.00 89.94 68 PHE A O 1
ATOM 543 N N . SER A 1 69 ? -1.349 -0.954 -12.493 1.00 91.25 69 SER A N 1
ATOM 544 C CA . SER A 1 69 ? -1.880 0.164 -13.291 1.00 91.25 69 SER A CA 1
ATOM 545 C C . SER A 1 69 ? -1.873 1.517 -12.571 1.00 91.25 69 SER A C 1
ATOM 547 O O . SER A 1 69 ? -1.362 2.495 -13.111 1.00 91.25 69 SER A O 1
ATOM 549 N N . ASP A 1 70 ? -2.418 1.590 -11.358 1.00 93.00 70 ASP A N 1
ATOM 550 C CA . ASP A 1 70 ? -2.499 2.812 -10.562 1.00 93.00 70 ASP A CA 1
ATOM 551 C C . ASP A 1 70 ? -2.550 2.535 -9.048 1.00 93.00 70 ASP A C 1
ATOM 553 O O . ASP A 1 70 ? -2.748 1.411 -8.581 1.00 93.00 70 ASP A O 1
ATOM 557 N N . VAL A 1 71 ? -2.385 3.602 -8.262 1.00 93.50 71 VAL A N 1
ATOM 558 C CA . VAL A 1 71 ? -2.447 3.558 -6.791 1.00 93.50 71 VAL A CA 1
ATOM 559 C C . VAL A 1 71 ? -3.855 3.210 -6.286 1.00 93.50 71 VAL A C 1
ATOM 561 O O . VAL A 1 71 ? -4.000 2.607 -5.223 1.00 93.50 71 VAL A O 1
ATOM 564 N N . GLY A 1 72 ? -4.905 3.534 -7.048 1.00 93.81 72 GLY A N 1
ATOM 565 C CA . GLY A 1 72 ? -6.290 3.212 -6.691 1.00 93.81 72 GLY A CA 1
ATOM 566 C C . GLY A 1 72 ? -6.567 1.706 -6.695 1.00 93.81 72 GLY A C 1
ATOM 567 O O . GLY A 1 72 ? -7.339 1.205 -5.877 1.00 93.81 72 GLY A O 1
ATOM 568 N N . THR A 1 73 ? -5.890 0.961 -7.564 1.00 94.00 73 THR A N 1
ATOM 569 C CA . THR A 1 73 ? -5.939 -0.501 -7.596 1.00 94.00 73 THR A CA 1
ATOM 570 C C . THR A 1 73 ? -5.299 -1.094 -6.348 1.00 94.00 73 THR A C 1
ATOM 572 O O . THR A 1 73 ? -5.898 -1.974 -5.731 1.00 94.00 73 THR A O 1
ATOM 575 N N . ILE A 1 74 ? -4.153 -0.557 -5.919 1.00 92.62 74 ILE A N 1
ATOM 576 C CA . ILE A 1 74 ? -3.494 -0.951 -4.665 1.00 92.62 74 ILE A CA 1
ATOM 577 C C . ILE A 1 74 ? -4.420 -0.675 -3.473 1.00 92.62 74 ILE A C 1
ATOM 579 O O . ILE A 1 74 ? -4.655 -1.566 -2.660 1.00 92.62 74 ILE A O 1
ATOM 583 N N . PHE A 1 75 ? -5.012 0.523 -3.400 1.00 94.94 75 PHE A N 1
ATOM 584 C CA . PHE A 1 75 ? -5.975 0.878 -2.352 1.00 94.94 75 PHE A CA 1
ATOM 585 C C . PHE A 1 75 ? -7.134 -0.120 -2.271 1.00 94.94 75 PHE A C 1
ATOM 587 O O . PHE A 1 75 ? -7.431 -0.653 -1.203 1.00 94.94 75 PHE A O 1
ATOM 594 N N . ARG A 1 76 ? -7.765 -0.417 -3.413 1.00 95.00 76 ARG A N 1
ATOM 595 C CA . ARG A 1 76 ? -8.890 -1.353 -3.479 1.00 95.00 76 ARG A CA 1
ATOM 596 C C . ARG A 1 76 ? -8.498 -2.748 -3.002 1.00 95.00 76 ARG A C 1
ATOM 598 O O . ARG A 1 76 ? -9.241 -3.332 -2.220 1.00 95.00 76 ARG A O 1
ATOM 605 N N . MET A 1 77 ? -7.343 -3.258 -3.428 1.00 93.12 77 MET A N 1
ATOM 606 C CA . MET A 1 77 ? -6.841 -4.561 -2.983 1.00 93.12 77 MET A CA 1
ATOM 607 C C . MET A 1 77 ? -6.656 -4.604 -1.460 1.00 93.12 77 MET A C 1
ATOM 609 O O . MET A 1 77 ? -7.116 -5.543 -0.810 1.00 93.12 77 MET A O 1
ATOM 613 N N . LEU A 1 78 ? -6.061 -3.560 -0.873 1.00 92.62 78 LEU A N 1
ATOM 614 C CA . LEU A 1 78 ? -5.894 -3.449 0.579 1.00 92.62 78 LEU A CA 1
ATOM 615 C C . LEU A 1 78 ? -7.246 -3.433 1.308 1.00 92.62 78 LEU A C 1
ATOM 617 O O . LEU A 1 78 ? -7.429 -4.161 2.281 1.00 92.62 78 LEU A O 1
ATOM 621 N N . CYS A 1 79 ? -8.223 -2.664 0.817 1.00 93.06 79 CYS A N 1
ATOM 622 C CA . CYS A 1 79 ? -9.580 -2.637 1.375 1.00 93.06 79 CYS A CA 1
ATOM 623 C C . CYS A 1 79 ? -10.312 -3.981 1.245 1.00 93.06 79 CYS A C 1
ATOM 625 O O . CYS A 1 79 ? -11.120 -4.338 2.103 1.00 93.06 79 CYS A O 1
ATOM 627 N N . GLU A 1 80 ? -10.035 -4.745 0.188 1.00 92.00 80 GLU A N 1
ATOM 628 C CA . GLU A 1 80 ? -10.552 -6.105 0.020 1.00 92.00 80 GLU A CA 1
ATOM 629 C C . GLU A 1 80 ? -9.898 -7.094 1.002 1.00 92.00 80 GLU A C 1
ATOM 631 O O . GLU A 1 80 ? -10.467 -8.156 1.256 1.00 92.00 80 GLU A O 1
ATOM 636 N N . GLY A 1 81 ? -8.795 -6.707 1.650 1.00 83.38 81 GLY A N 1
ATOM 637 C CA . GLY A 1 81 ? -8.092 -7.464 2.683 1.00 83.38 81 GLY A CA 1
ATOM 638 C C . GLY A 1 81 ? -6.797 -8.113 2.204 1.00 83.38 81 GLY A C 1
ATOM 639 O O . GLY A 1 81 ? -6.234 -8.914 2.948 1.00 83.38 81 GLY A O 1
ATOM 640 N N . GLU A 1 82 ? -6.324 -7.791 0.999 1.00 85.06 82 GLU A N 1
ATOM 641 C CA . GLU A 1 82 ? -5.034 -8.261 0.489 1.00 85.06 82 GLU 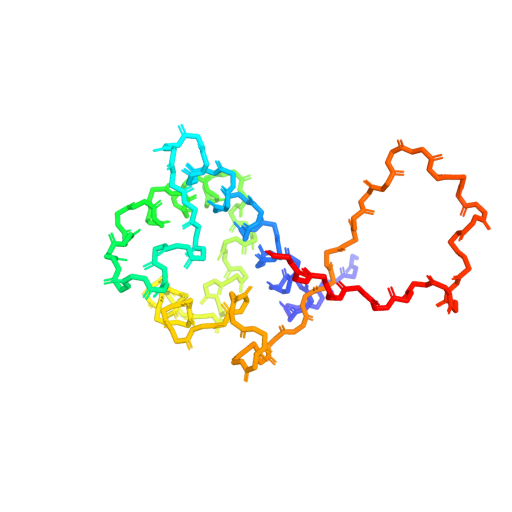A CA 1
ATOM 642 C C . GLU A 1 82 ? -3.895 -7.806 1.411 1.00 85.06 82 GLU A C 1
ATOM 644 O O . GLU A 1 82 ? -3.855 -6.645 1.814 1.00 85.06 82 GLU A O 1
ATOM 649 N N . GLY A 1 83 ? -2.992 -8.717 1.786 1.00 78.31 83 GLY A N 1
ATOM 650 C CA . GLY A 1 83 ? -1.876 -8.429 2.704 1.00 78.31 83 GLY A CA 1
ATOM 651 C C . GLY A 1 83 ? -2.275 -8.147 4.163 1.00 78.31 83 GLY A C 1
ATOM 652 O O . GLY A 1 83 ? -1.415 -8.124 5.037 1.00 78.31 83 GLY A O 1
ATOM 653 N N . VAL A 1 84 ? -3.572 -7.993 4.460 1.00 80.75 84 VAL A N 1
ATOM 654 C CA . VAL A 1 84 ? -4.077 -7.570 5.779 1.00 80.75 84 VAL A CA 1
ATOM 655 C C . VAL A 1 84 ? -4.897 -8.657 6.471 1.00 80.75 84 VAL A C 1
ATOM 657 O O . VAL A 1 84 ? -4.699 -8.923 7.654 1.00 80.75 84 VAL A O 1
ATOM 660 N N . ILE A 1 85 ? -5.820 -9.299 5.750 1.00 78.44 85 ILE A N 1
ATOM 661 C CA . ILE A 1 85 ? -6.690 -10.3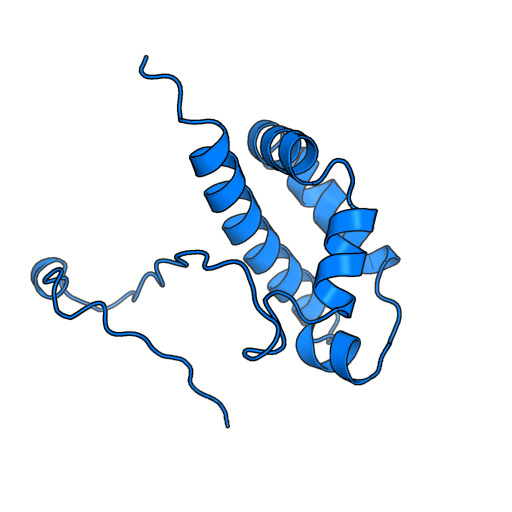58 6.270 1.00 78.44 85 ILE A CA 1
ATOM 662 C C . ILE A 1 85 ? -6.185 -11.685 5.702 1.00 78.44 85 ILE A C 1
ATOM 664 O O . ILE A 1 85 ? -6.394 -11.941 4.517 1.00 78.44 85 ILE A O 1
ATOM 668 N N . PRO A 1 86 ? -5.602 -12.593 6.506 1.00 73.69 86 PRO A N 1
ATOM 669 C CA . PRO A 1 86 ? -4.910 -13.756 5.941 1.00 73.69 86 PRO A CA 1
ATOM 670 C C . PRO A 1 86 ? -5.772 -14.721 5.127 1.00 73.69 86 PRO A C 1
ATOM 672 O O . PRO A 1 86 ? -5.253 -15.408 4.258 1.00 73.69 86 PRO A O 1
ATOM 675 N N . THR A 1 87 ? -7.091 -14.761 5.341 1.00 78.19 87 THR A N 1
ATOM 676 C CA . THR A 1 87 ? -8.005 -15.552 4.494 1.00 78.19 87 THR A CA 1
ATOM 677 C C . THR A 1 87 ? -8.312 -14.903 3.141 1.00 78.19 87 THR A C 1
ATOM 679 O O . THR A 1 87 ? -8.987 -15.519 2.320 1.00 78.19 87 THR A O 1
ATOM 682 N N . LYS A 1 88 ? -7.906 -13.648 2.937 1.00 78.62 88 LYS A N 1
ATOM 683 C CA . LYS A 1 88 ? -8.157 -12.844 1.735 1.00 78.62 88 LYS A CA 1
ATOM 684 C C . LYS A 1 88 ? -6.876 -12.435 1.006 1.00 78.62 88 LYS A C 1
ATOM 686 O O . LYS A 1 88 ? -6.971 -11.974 -0.121 1.00 78.62 88 LYS A O 1
ATOM 691 N N . THR A 1 89 ? -5.710 -12.636 1.617 1.00 75.69 89 THR A N 1
ATOM 692 C CA . THR A 1 89 ? -4.407 -12.478 0.970 1.00 75.69 89 THR A CA 1
ATOM 693 C C . THR A 1 89 ? -4.248 -13.491 -0.164 1.00 75.69 89 THR A C 1
ATOM 695 O O . THR A 1 89 ? -4.274 -14.703 0.063 1.00 75.69 89 THR A O 1
ATOM 698 N N . THR A 1 90 ? -4.083 -12.998 -1.387 1.00 71.31 90 THR A N 1
ATOM 699 C CA . THR A 1 90 ? -3.875 -13.795 -2.602 1.00 71.31 90 THR A CA 1
ATOM 700 C C . THR A 1 90 ? -2.426 -13.774 -3.080 1.00 71.31 90 THR A C 1
ATOM 702 O O . THR A 1 90 ? -2.031 -14.654 -3.847 1.00 71.31 90 THR A O 1
ATOM 705 N N . GLN A 1 91 ? -1.618 -12.820 -2.607 1.00 65.69 91 GLN A N 1
ATOM 706 C CA . GLN A 1 91 ? -0.221 -12.643 -2.993 1.00 65.69 91 GLN A CA 1
ATOM 707 C C . GLN A 1 91 ? 0.701 -12.925 -1.805 1.00 65.69 91 GLN A C 1
ATOM 709 O O . GLN A 1 91 ? 0.459 -12.495 -0.680 1.00 65.69 91 GLN A O 1
ATOM 714 N N . MET A 1 92 ? 1.760 -13.695 -2.049 1.00 61.53 92 MET A N 1
ATOM 715 C CA . MET A 1 92 ? 2.727 -14.076 -1.023 1.00 61.53 92 MET A CA 1
ATOM 716 C C . MET A 1 92 ? 4.049 -13.380 -1.323 1.00 61.53 92 MET A C 1
ATOM 718 O O . MET A 1 92 ? 4.806 -13.826 -2.182 1.00 61.53 92 MET A O 1
ATOM 722 N N . TYR A 1 93 ? 4.313 -12.282 -0.623 1.00 60.72 93 TYR A N 1
ATOM 723 C CA . TYR A 1 93 ? 5.577 -11.563 -0.730 1.00 60.72 93 TYR A CA 1
ATOM 724 C C . TYR A 1 93 ? 6.540 -12.060 0.344 1.00 60.72 93 TYR A C 1
ATOM 726 O O . TYR A 1 93 ? 6.214 -12.091 1.532 1.00 60.72 93 TYR A O 1
ATOM 734 N N . TRP A 1 94 ? 7.739 -12.466 -0.072 1.00 47.12 94 TRP A N 1
ATOM 735 C CA . TRP A 1 94 ? 8.804 -12.836 0.851 1.00 47.12 94 TRP A CA 1
ATOM 736 C C . TRP A 1 94 ? 9.409 -11.570 1.450 1.00 47.12 94 TRP A C 1
ATOM 738 O O . TRP A 1 94 ? 10.351 -10.996 0.910 1.00 47.12 94 TRP A O 1
ATOM 748 N N . ILE A 1 95 ? 8.881 -11.132 2.590 1.00 44.69 95 ILE A N 1
ATOM 749 C CA . ILE A 1 95 ? 9.616 -10.209 3.450 1.00 44.69 95 ILE A CA 1
ATOM 750 C C . ILE A 1 95 ? 10.692 -11.052 4.135 1.00 44.69 95 ILE A C 1
ATOM 752 O O . ILE A 1 95 ? 10.411 -11.767 5.098 1.00 44.69 95 ILE A O 1
ATOM 756 N N . VAL A 1 96 ? 11.922 -11.012 3.613 1.00 44.19 96 VAL A N 1
ATOM 757 C CA . VAL A 1 96 ? 13.086 -11.521 4.346 1.00 44.19 96 VAL A CA 1
ATOM 758 C C . VAL A 1 96 ? 13.252 -10.603 5.548 1.00 44.19 96 VAL A C 1
ATOM 760 O O . VAL A 1 96 ? 13.779 -9.497 5.440 1.00 44.19 96 VAL A O 1
ATOM 763 N N . LEU A 1 97 ? 12.704 -11.030 6.683 1.00 38.97 97 LEU A N 1
ATOM 764 C CA . LEU A 1 97 ? 12.884 -10.341 7.944 1.00 38.97 97 LEU A CA 1
ATOM 765 C C . LEU A 1 97 ? 14.367 -10.471 8.295 1.00 38.97 97 LEU A C 1
ATOM 767 O O . LEU A 1 97 ? 14.825 -11.547 8.680 1.00 38.97 97 LEU A O 1
ATOM 771 N N . ASP A 1 98 ? 15.124 -9.395 8.098 1.00 40.38 98 ASP A N 1
ATOM 772 C CA . ASP A 1 98 ? 16.504 -9.320 8.554 1.00 40.38 98 ASP A CA 1
ATOM 773 C C . ASP A 1 98 ? 16.464 -9.450 10.080 1.00 40.38 98 ASP A C 1
ATOM 775 O O . ASP A 1 98 ? 15.983 -8.556 10.773 1.00 40.38 98 ASP A O 1
ATOM 779 N N . ALA A 1 99 ? 16.830 -10.623 10.600 1.00 42.28 99 ALA A N 1
ATOM 780 C CA . ALA A 1 99 ? 16.933 -10.888 12.025 1.00 42.28 99 ALA A CA 1
ATOM 781 C C . ALA A 1 99 ? 18.326 -10.415 12.459 1.00 42.28 99 ALA A C 1
ATOM 783 O O . ALA A 1 99 ? 19.293 -11.170 12.295 1.00 42.28 99 ALA A O 1
ATOM 784 N N . PRO A 1 100 ? 18.478 -9.193 13.007 1.00 43.97 100 PRO A N 1
ATOM 785 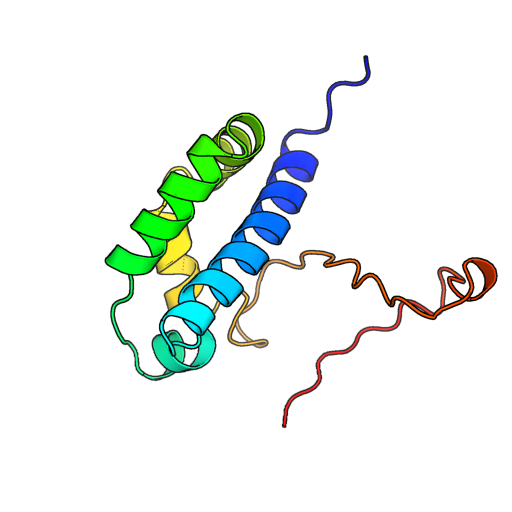C CA . PRO A 1 100 ? 19.783 -8.648 13.328 1.00 43.97 100 PRO A CA 1
ATOM 786 C C . PRO A 1 100 ? 20.254 -9.329 14.619 1.00 43.97 100 PRO A C 1
ATOM 788 O O . PRO A 1 100 ? 20.005 -8.858 15.726 1.00 43.97 100 PRO A O 1
ATOM 791 N N . GLY A 1 101 ? 20.852 -10.511 14.475 1.00 47.91 101 GLY A N 1
ATOM 792 C CA . GLY A 1 101 ? 21.259 -11.371 15.587 1.00 47.91 101 GLY A CA 1
ATOM 793 C C . GLY A 1 101 ? 21.386 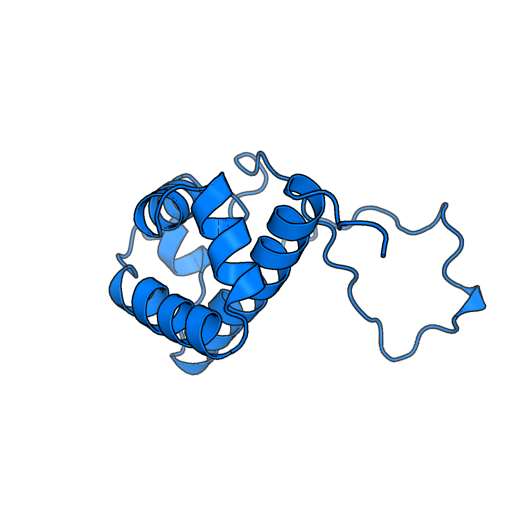-12.856 15.244 1.00 47.91 101 GLY A C 1
ATOM 794 O O . GLY A 1 101 ? 22.015 -13.589 16.007 1.00 47.91 101 GLY A O 1
ATOM 795 N N . SER A 1 102 ? 20.842 -13.308 14.112 1.00 49.66 102 SER A N 1
ATOM 796 C CA . SER A 1 102 ? 21.006 -14.694 13.663 1.00 49.66 102 SER A CA 1
ATOM 797 C C . SER A 1 102 ? 22.332 -14.870 12.921 1.00 49.66 102 SER A C 1
ATOM 799 O O . SER A 1 102 ? 22.667 -14.093 12.030 1.00 49.66 102 SER A O 1
ATOM 801 N N . ALA A 1 103 ? 23.109 -15.891 13.295 1.00 49.12 103 ALA A N 1
ATOM 802 C CA . ALA A 1 103 ? 24.330 -16.243 12.577 1.00 49.12 103 ALA A CA 1
ATOM 803 C C . ALA A 1 103 ? 23.992 -16.629 11.118 1.00 49.12 103 ALA A C 1
ATOM 805 O O . ALA A 1 103 ? 22.999 -17.332 10.915 1.00 49.12 103 ALA A O 1
ATOM 806 N N . PRO A 1 104 ? 24.809 -16.244 10.115 1.00 48.59 104 PRO A N 1
ATOM 807 C CA . PRO A 1 104 ? 24.548 -16.528 8.694 1.00 48.59 104 PRO A CA 1
ATOM 808 C C . PRO A 1 104 ? 24.339 -18.019 8.391 1.00 48.59 104 PRO A C 1
ATOM 810 O O . PRO A 1 104 ? 23.661 -18.386 7.442 1.00 48.59 104 PRO A O 1
ATOM 813 N N . GLU A 1 105 ? 24.924 -18.872 9.229 1.00 49.94 105 GLU A N 1
ATOM 814 C CA . GLU A 1 105 ? 24.937 -20.331 9.114 1.00 49.94 105 GLU A CA 1
ATOM 815 C C . GLU A 1 105 ? 23.645 -20.989 9.631 1.00 49.94 105 GLU A C 1
ATOM 817 O O . GLU A 1 105 ? 23.427 -22.171 9.400 1.00 49.94 105 GLU A O 1
ATOM 822 N N . ALA A 1 106 ? 22.778 -20.239 10.325 1.00 52.19 106 ALA A N 1
ATOM 823 C CA . ALA A 1 106 ? 21.487 -20.725 10.820 1.00 52.19 106 ALA A CA 1
ATOM 824 C C . ALA A 1 106 ? 20.354 -20.598 9.785 1.00 52.19 106 ALA A C 1
ATOM 826 O O . ALA A 1 106 ? 19.237 -21.050 10.034 1.00 52.19 106 ALA A O 1
ATOM 827 N N . ILE A 1 107 ? 20.634 -19.987 8.630 1.00 49.75 107 ILE A N 1
ATOM 828 C CA . ILE A 1 107 ? 19.719 -19.926 7.489 1.00 49.75 107 ILE A CA 1
ATOM 829 C C . ILE A 1 107 ? 19.925 -21.205 6.665 1.00 49.75 107 ILE A C 1
ATOM 831 O O . ILE A 1 107 ? 20.427 -21.183 5.545 1.00 49.75 107 ILE A O 1
ATOM 835 N N . GLU A 1 108 ? 19.600 -22.354 7.258 1.00 44.00 108 GLU A N 1
ATOM 836 C CA . GLU A 1 108 ? 19.355 -23.563 6.475 1.00 44.00 108 GLU A CA 1
ATOM 837 C C . GLU A 1 108 ? 17.984 -23.409 5.803 1.00 44.00 108 GLU A C 1
ATOM 839 O O . GLU A 1 108 ? 16.977 -23.175 6.473 1.00 44.00 108 GLU A O 1
ATOM 844 N N . ASP A 1 109 ? 17.967 -23.535 4.475 1.00 50.72 109 ASP A N 1
ATOM 845 C CA . ASP A 1 109 ? 16.823 -23.369 3.557 1.00 50.72 109 ASP A CA 1
ATOM 846 C C . ASP A 1 109 ? 15.553 -24.151 3.980 1.00 50.72 109 ASP A C 1
ATOM 848 O O . ASP A 1 109 ? 14.435 -23.806 3.605 1.00 50.72 109 ASP A O 1
ATOM 852 N N . GLU A 1 110 ? 15.696 -25.189 4.811 1.00 47.16 110 GLU A N 1
ATOM 853 C CA . GLU A 1 110 ? 14.586 -26.000 5.333 1.00 47.16 110 GLU A CA 1
ATOM 854 C C . GLU A 1 110 ? 13.911 -25.423 6.595 1.00 47.16 110 GLU A C 1
ATOM 856 O O . GLU A 1 110 ? 12.815 -25.856 6.953 1.00 47.16 110 GLU A O 1
ATOM 861 N N . ASN A 1 111 ? 14.512 -24.419 7.250 1.00 42.06 111 ASN A N 1
ATOM 862 C CA . ASN A 1 111 ? 14.004 -23.789 8.476 1.00 42.06 111 ASN A CA 1
ATOM 863 C C . ASN A 1 111 ? 13.528 -22.339 8.295 1.00 42.06 111 ASN A C 1
ATOM 865 O O . ASN A 1 111 ? 13.149 -21.701 9.283 1.00 42.06 111 ASN A O 1
ATOM 869 N N . ALA A 1 112 ? 13.424 -21.834 7.059 1.00 46.81 112 ALA A N 1
ATOM 870 C CA . ALA A 1 112 ? 12.598 -20.664 6.735 1.00 46.81 112 ALA A CA 1
ATOM 871 C C . ALA A 1 112 ? 11.098 -21.032 6.837 1.00 46.81 112 ALA A C 1
ATOM 873 O O . ALA A 1 112 ? 10.310 -20.943 5.895 1.00 46.81 112 ALA A O 1
ATOM 874 N N . GLY A 1 113 ? 10.718 -21.549 8.006 1.00 37.94 113 GLY A N 1
ATOM 875 C CA . GLY A 1 113 ? 9.381 -21.970 8.353 1.00 37.94 113 GLY A CA 1
ATOM 876 C C . GLY A 1 113 ? 8.445 -20.773 8.379 1.00 37.94 113 GLY A C 1
ATOM 877 O O . GLY A 1 113 ? 8.768 -19.709 8.893 1.00 37.94 113 GLY A O 1
ATOM 878 N N . LYS A 1 114 ? 7.268 -20.988 7.802 1.00 53.00 114 LYS A N 1
ATOM 879 C CA . LYS A 1 114 ? 6.094 -20.118 7.822 1.00 53.00 114 LYS A CA 1
ATOM 880 C C . LYS A 1 114 ? 5.802 -19.615 9.238 1.00 53.00 114 LYS A C 1
ATOM 882 O O . LYS A 1 114 ? 5.574 -20.432 10.127 1.00 53.00 114 LYS A O 1
ATOM 887 N N . TRP A 1 115 ? 5.660 -18.304 9.413 1.00 45.31 115 TRP A N 1
ATOM 888 C CA . TRP A 1 115 ? 5.028 -17.751 10.612 1.00 45.31 115 TRP A CA 1
ATOM 889 C C . TRP A 1 115 ? 3.930 -16.764 10.214 1.00 45.31 115 TRP A C 1
ATOM 891 O O . TRP A 1 115 ? 4.194 -15.626 9.847 1.00 45.31 115 TRP A O 1
ATOM 901 N N . LEU A 1 116 ? 2.682 -17.227 10.304 1.00 44.00 116 LEU A N 1
ATOM 902 C CA . LEU A 1 116 ? 1.529 -16.375 10.583 1.00 44.00 116 LEU A CA 1
ATOM 903 C C . LEU A 1 116 ? 1.335 -16.432 12.101 1.00 44.00 116 LEU A C 1
ATOM 905 O O . LEU A 1 116 ? 1.051 -17.507 12.630 1.00 44.00 116 LEU A O 1
ATOM 909 N N . ILE A 1 117 ? 1.501 -15.311 12.804 1.00 36.09 117 ILE A N 1
ATOM 910 C CA . ILE A 1 117 ? 1.111 -15.200 14.215 1.00 36.09 117 ILE A CA 1
ATOM 911 C C . ILE A 1 117 ? 0.028 -14.132 14.318 1.00 36.09 117 ILE A C 1
ATOM 913 O O . ILE A 1 117 ? 0.258 -12.978 13.973 1.00 36.09 117 ILE A O 1
ATOM 917 N N . PHE A 1 118 ? -1.136 -14.537 14.823 1.00 38.34 118 PHE A N 1
ATOM 918 C CA . PHE A 1 118 ? -2.148 -13.631 15.352 1.00 38.34 118 PHE A CA 1
ATOM 919 C C . PHE A 1 118 ? -2.077 -13.650 16.880 1.00 38.34 118 PHE A C 1
ATOM 921 O O . PHE A 1 118 ? -1.992 -14.733 17.472 1.00 38.34 118 PHE A O 1
ATOM 928 N N . GLN A 1 119 ? -2.170 -12.476 17.501 1.00 32.44 119 GLN A N 1
ATOM 929 C CA . GLN A 1 119 ? -2.671 -12.305 18.866 1.00 32.44 119 GLN A CA 1
ATOM 930 C C . GLN A 1 119 ? -3.723 -11.206 18.875 1.00 32.44 119 GLN A C 1
ATOM 932 O O . GLN A 1 119 ? -3.483 -10.182 18.199 1.00 32.44 119 GLN A O 1
#

Mean predicted aligned error: 10.56 Å